Protein AF-A0A4S8F9D2-F1 (afdb_monomer)

Organism: NCBI:txid1330072

pLDDT: mean 78.8, std 10.69, range [55.09, 97.5]

Nearest PDB structures (foldseek):
  4c2i-assembly1_B  TM=3.656E-01  e=9.689E+00  dengue virus type 1

Secondary structure (DSSP, 8-state):
-HHHHHHHHHHHHHHHHHHHHHHHHHHTTPPPTT-GGGSSSS-HHHHHHHHHHHHSPPPP-SSSHHHHHHHHGGGGGTT-HHHHHHHHHHHHTTTEEEEEE-TTSSEEEEEP----PPP----

Structure (mmCIF, N/CA/C/O backbone):
data_AF-A0A4S8F9D2-F1
#
_entry.id   AF-A0A4S8F9D2-F1
#
loop_
_atom_site.group_PDB
_atom_site.id
_atom_site.type_symbol
_atom_site.label_atom_id
_atom_site.label_alt_id
_atom_site.label_comp_id
_atom_site.label_asym_id
_atom_site.label_entity_id
_atom_site.label_seq_id
_atom_site.pdbx_PDB_ins_code
_atom_site.Cartn_x
_atom_site.Cartn_y
_atom_site.Cartn_z
_atom_site.occupancy
_atom_site.B_iso_or_equiv
_atom_site.auth_seq_id
_atom_site.auth_comp_id
_atom_site.auth_asym_id
_atom_site.auth_atom_id
_atom_site.pdbx_PDB_model_num
ATOM 1 N N . MET A 1 1 ? 41.805 -28.967 -58.585 1.00 55.09 1 MET A N 1
ATOM 2 C CA . MET A 1 1 ? 40.451 -28.369 -58.724 1.00 55.09 1 MET A CA 1
ATOM 3 C C . MET A 1 1 ? 39.518 -28.672 -57.544 1.00 55.09 1 MET A C 1
ATOM 5 O O . MET A 1 1 ? 38.655 -27.849 -57.280 1.00 55.09 1 MET A O 1
ATOM 9 N N . GLN A 1 2 ? 39.690 -29.770 -56.791 1.00 59.56 2 GLN A N 1
ATOM 10 C CA . GLN A 1 2 ? 38.810 -30.119 -55.656 1.00 59.56 2 GLN A CA 1
ATOM 11 C C . GLN A 1 2 ? 38.944 -29.180 -54.438 1.00 59.56 2 GLN A C 1
ATOM 13 O O . GLN A 1 2 ? 37.934 -28.775 -53.873 1.00 59.56 2 GLN A O 1
ATOM 18 N N . SER A 1 3 ? 40.156 -28.735 -54.080 1.00 58.78 3 SER A N 1
ATOM 19 C CA . SER A 1 3 ? 40.371 -27.897 -52.884 1.00 58.78 3 SER A CA 1
ATOM 20 C C . SER A 1 3 ? 39.683 -26.527 -52.952 1.00 58.78 3 SER A C 1
ATOM 22 O O . SER A 1 3 ? 39.141 -26.066 -51.956 1.00 58.78 3 SER A O 1
ATOM 24 N N . ILE A 1 4 ? 39.624 -25.901 -54.133 1.00 63.25 4 ILE A N 1
ATOM 25 C CA . ILE A 1 4 ? 38.970 -24.592 -54.331 1.00 63.25 4 ILE A CA 1
ATOM 26 C C . ILE A 1 4 ? 37.455 -24.707 -54.102 1.00 63.25 4 ILE A C 1
ATOM 28 O O . ILE A 1 4 ? 36.846 -23.819 -53.510 1.00 63.25 4 ILE A O 1
ATOM 32 N N . SER A 1 5 ? 36.854 -25.834 -54.496 1.00 66.06 5 SER A N 1
ATOM 33 C CA . SER A 1 5 ? 35.422 -26.075 -54.316 1.00 66.06 5 SER A CA 1
ATOM 34 C C . SER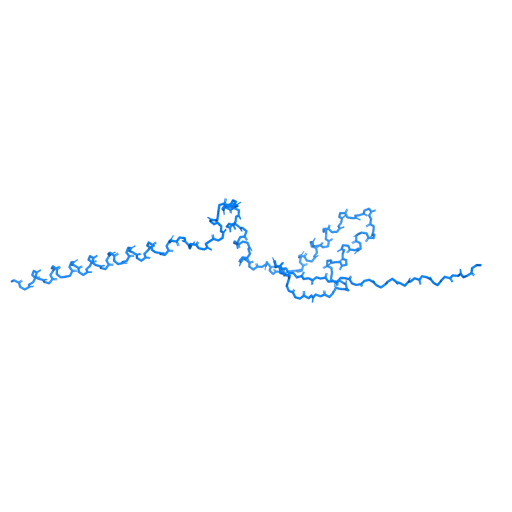 A 1 5 ? 35.023 -26.151 -52.840 1.00 66.06 5 SER A C 1
ATOM 36 O O . SER A 1 5 ? 33.943 -25.682 -52.498 1.00 66.06 5 SER A O 1
ATOM 38 N N . HIS A 1 6 ? 35.887 -26.696 -51.972 1.00 67.69 6 HIS A N 1
ATOM 39 C CA . HIS A 1 6 ? 35.639 -26.798 -50.528 1.00 67.69 6 HIS A CA 1
ATOM 40 C C . HIS A 1 6 ? 35.765 -25.453 -49.802 1.00 67.69 6 HIS A C 1
ATOM 42 O O . HIS A 1 6 ? 34.980 -25.168 -48.899 1.00 67.69 6 HIS A O 1
ATOM 48 N N . TYR A 1 7 ? 36.699 -24.593 -50.223 1.00 71.56 7 TYR A N 1
ATOM 49 C CA . TYR A 1 7 ? 36.808 -23.235 -49.679 1.00 71.56 7 TYR A CA 1
ATOM 50 C C . TYR A 1 7 ? 35.577 -22.385 -50.012 1.00 71.56 7 TYR A C 1
ATOM 52 O O . TYR A 1 7 ? 35.070 -21.661 -49.156 1.00 71.56 7 TYR A O 1
ATOM 60 N N . VAL A 1 8 ? 35.048 -22.513 -51.232 1.00 74.56 8 VAL A N 1
ATOM 61 C CA . VAL A 1 8 ? 33.858 -21.766 -51.667 1.00 74.56 8 VAL A CA 1
ATOM 62 C C . VAL A 1 8 ? 32.587 -22.245 -50.951 1.00 74.56 8 VAL A C 1
ATOM 64 O O . VAL A 1 8 ? 31.743 -21.420 -50.595 1.00 74.56 8 VAL A O 1
ATOM 67 N N . THR A 1 9 ? 32.431 -23.548 -50.687 1.00 73.19 9 THR A N 1
ATOM 68 C CA . THR A 1 9 ? 31.286 -24.059 -49.907 1.00 73.19 9 THR A CA 1
ATOM 69 C C . THR A 1 9 ? 31.365 -23.687 -48.430 1.00 73.19 9 THR A C 1
ATOM 71 O O . THR A 1 9 ? 30.351 -23.260 -47.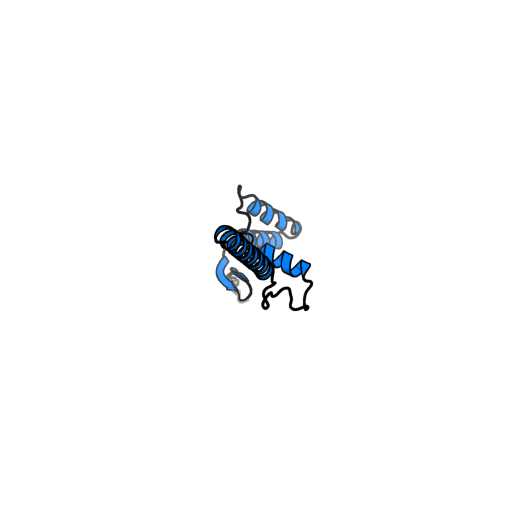880 1.00 73.19 9 THR A O 1
ATOM 74 N N . MET A 1 10 ? 32.544 -23.759 -47.807 1.00 75.00 10 MET A N 1
ATOM 75 C CA . MET A 1 10 ? 32.751 -23.317 -46.419 1.00 75.00 10 MET A CA 1
ATOM 76 C C . MET A 1 10 ? 32.435 -21.823 -46.249 1.00 75.00 10 MET A C 1
ATOM 78 O O . MET A 1 10 ? 31.713 -21.441 -45.329 1.00 75.00 10 MET A O 1
ATOM 82 N N . ALA A 1 11 ? 32.886 -20.979 -47.184 1.00 75.75 11 ALA A N 1
ATOM 83 C CA . ALA A 1 11 ? 32.603 -19.543 -47.161 1.00 75.75 11 ALA A CA 1
ATOM 84 C C . ALA A 1 11 ? 31.099 -19.229 -47.293 1.00 75.75 11 ALA A C 1
ATOM 86 O O . ALA A 1 11 ? 30.583 -18.356 -46.595 1.00 75.75 11 ALA A O 1
ATOM 87 N N . ARG A 1 12 ? 30.364 -19.968 -48.139 1.00 78.25 12 ARG A N 1
ATOM 88 C CA . ARG A 1 12 ? 28.901 -19.821 -48.278 1.00 78.25 12 ARG A CA 1
ATOM 89 C C . ARG A 1 12 ? 28.144 -20.251 -47.022 1.00 78.25 12 ARG A C 1
ATOM 91 O O . ARG A 1 12 ? 27.203 -19.568 -46.628 1.00 78.25 12 ARG A O 1
ATOM 98 N N . GLN A 1 13 ? 28.546 -21.355 -46.396 1.00 79.25 13 GLN A N 1
ATOM 99 C CA . GLN A 1 13 ? 27.919 -21.839 -45.162 1.00 79.25 13 GLN A CA 1
ATOM 100 C C . GLN A 1 13 ? 28.147 -20.869 -43.995 1.00 79.25 13 GLN A C 1
ATOM 102 O O . GLN A 1 13 ? 27.207 -20.571 -43.261 1.00 79.25 13 GLN A O 1
ATOM 107 N N . ALA A 1 14 ? 29.352 -20.301 -43.880 1.00 78.62 14 ALA A N 1
ATOM 108 C CA . ALA A 1 14 ? 29.649 -19.272 -42.886 1.00 78.62 14 ALA A CA 1
ATOM 109 C C . ALA A 1 14 ? 28.815 -17.994 -43.101 1.00 78.62 14 ALA A C 1
ATOM 111 O O . ALA A 1 14 ? 28.264 -17.447 -42.145 1.00 78.62 14 ALA A O 1
ATOM 112 N N . ALA A 1 15 ? 28.656 -17.547 -44.352 1.00 77.69 15 ALA A N 1
ATOM 113 C CA . ALA A 1 15 ? 27.834 -16.380 -44.677 1.00 77.69 15 ALA A CA 1
ATOM 114 C C . ALA A 1 15 ? 26.343 -16.591 -44.343 1.00 77.69 15 ALA A C 1
ATOM 116 O O . ALA A 1 15 ? 25.701 -15.700 -43.789 1.00 77.69 15 ALA A O 1
ATOM 117 N N . LEU A 1 16 ? 25.799 -17.781 -44.628 1.00 79.19 16 LEU A N 1
ATOM 118 C CA . LEU A 1 16 ? 24.417 -18.143 -44.289 1.00 79.19 16 LEU A CA 1
ATOM 119 C C . LEU A 1 16 ? 24.181 -18.187 -42.771 1.00 79.19 16 LEU A C 1
ATOM 121 O O . LEU A 1 16 ? 23.156 -17.697 -42.298 1.00 79.19 16 LEU A O 1
ATOM 125 N N . ALA A 1 17 ? 25.136 -18.720 -42.005 1.00 78.62 17 ALA A N 1
ATOM 126 C CA . ALA A 1 17 ? 25.044 -18.766 -40.546 1.00 78.62 17 ALA A CA 1
ATOM 127 C C . ALA A 1 17 ? 25.048 -17.359 -39.918 1.00 78.62 17 ALA A C 1
ATOM 129 O O . ALA A 1 17 ? 24.249 -17.079 -39.024 1.00 78.62 17 ALA A O 1
ATOM 130 N N . LEU A 1 18 ? 25.890 -16.452 -40.427 1.00 76.44 18 LEU A N 1
ATOM 131 C CA . LEU A 1 18 ? 25.945 -15.059 -39.970 1.00 76.44 18 LEU A CA 1
ATOM 132 C C . LEU A 1 18 ? 24.649 -14.291 -40.273 1.00 76.44 18 LEU A C 1
ATOM 134 O O . LEU A 1 18 ? 24.153 -13.563 -39.414 1.00 76.44 18 LEU A O 1
ATOM 138 N N . LEU A 1 19 ? 24.065 -14.488 -41.458 1.00 75.19 19 LEU A N 1
ATOM 139 C CA . LEU A 1 19 ? 22.777 -13.887 -41.821 1.00 75.19 19 LEU A CA 1
ATOM 140 C C . LEU A 1 19 ? 21.646 -14.387 -40.910 1.00 75.19 19 LEU A C 1
ATOM 142 O O . LEU A 1 19 ? 20.880 -13.579 -40.389 1.00 75.19 19 LEU A O 1
ATOM 146 N N . SER A 1 20 ? 21.574 -15.697 -40.653 1.00 77.94 20 SER A N 1
ATOM 147 C CA . SER A 1 20 ? 20.549 -16.277 -39.776 1.00 77.94 20 SER A CA 1
ATOM 148 C C . SER A 1 20 ? 20.646 -15.768 -38.335 1.00 77.94 20 SER A C 1
ATOM 150 O O . SER A 1 20 ? 19.619 -15.492 -37.719 1.00 77.94 20 SER A O 1
ATOM 152 N N . ALA A 1 21 ? 21.857 -15.617 -37.791 1.00 73.88 21 ALA A N 1
ATOM 153 C CA . ALA A 1 21 ? 22.051 -15.084 -36.443 1.00 73.88 21 ALA A CA 1
ATOM 154 C C . ALA A 1 21 ? 21.601 -13.615 -36.332 1.00 73.88 21 ALA A C 1
ATOM 156 O O . ALA A 1 21 ? 21.026 -13.213 -35.319 1.00 73.88 21 ALA A O 1
ATOM 157 N N . CYS A 1 22 ? 21.803 -12.829 -37.394 1.00 72.06 22 CYS A N 1
ATOM 158 C CA . CYS A 1 22 ? 21.416 -11.422 -37.443 1.00 72.06 22 CYS A CA 1
ATOM 159 C C . CYS A 1 22 ? 19.885 -11.236 -37.472 1.00 72.06 22 CYS A C 1
ATOM 161 O O . CYS A 1 22 ? 19.352 -10.407 -36.733 1.00 72.06 22 CYS A O 1
ATOM 163 N N . LEU A 1 23 ? 19.156 -12.057 -38.244 1.00 74.75 23 LEU A N 1
ATOM 164 C CA . LEU A 1 23 ? 17.685 -12.040 -38.227 1.00 74.75 23 LEU A CA 1
ATOM 165 C C . LEU A 1 23 ? 17.115 -12.455 -36.862 1.00 74.75 23 LEU A C 1
ATOM 167 O O . LEU A 1 23 ? 16.086 -11.919 -36.446 1.00 74.75 23 LEU A O 1
ATOM 171 N N . CYS A 1 24 ? 17.788 -13.363 -36.145 1.00 67.12 24 CYS A N 1
ATOM 172 C CA . CYS A 1 24 ? 17.334 -13.789 -34.826 1.00 67.12 24 CYS A CA 1
ATOM 173 C C . CYS A 1 24 ? 17.396 -12.675 -33.769 1.00 67.12 24 CYS A C 1
ATOM 175 O O . CYS A 1 24 ? 16.473 -12.498 -32.976 1.00 67.12 24 CYS A O 1
ATOM 177 N N . ALA A 1 25 ? 18.469 -11.885 -33.781 1.00 66.12 25 ALA A N 1
ATOM 178 C CA . ALA A 1 25 ? 18.610 -10.761 -32.861 1.00 66.12 25 ALA A CA 1
ATOM 179 C C . ALA A 1 25 ? 17.564 -9.659 -33.119 1.00 66.12 25 ALA A C 1
ATOM 181 O O . ALA A 1 25 ? 17.079 -9.041 -32.173 1.00 66.12 25 ALA A O 1
ATOM 182 N N . ALA A 1 26 ? 17.177 -9.451 -34.383 1.00 61.84 26 ALA A N 1
ATOM 183 C CA . ALA A 1 26 ? 16.206 -8.430 -34.765 1.00 61.84 26 ALA A CA 1
ATOM 184 C C . ALA A 1 26 ? 14.763 -8.766 -34.336 1.00 61.84 26 ALA A C 1
ATOM 186 O O . ALA A 1 26 ? 14.043 -7.879 -33.872 1.00 61.84 26 ALA A O 1
ATOM 187 N N . TYR A 1 27 ? 14.324 -10.031 -34.436 1.00 64.50 27 TYR A N 1
ATOM 188 C CA . TYR A 1 27 ? 12.956 -10.388 -34.019 1.00 64.50 27 TYR A CA 1
ATOM 189 C C . TYR A 1 27 ? 12.777 -10.309 -32.498 1.00 64.50 27 TYR A C 1
ATOM 191 O O . TYR A 1 27 ? 11.699 -9.956 -32.027 1.00 64.50 27 TYR A O 1
ATOM 199 N N . ALA A 1 28 ? 13.825 -10.608 -31.722 1.00 61.91 28 ALA A N 1
ATOM 200 C CA . ALA A 1 28 ? 13.765 -10.604 -30.260 1.00 61.91 28 ALA A CA 1
ATOM 201 C C . ALA A 1 28 ? 13.550 -9.198 -29.669 1.00 61.91 28 ALA A C 1
ATOM 203 O O . ALA A 1 28 ? 13.141 -9.066 -28.519 1.00 61.91 28 ALA A O 1
ATOM 204 N N . GLN A 1 29 ? 13.818 -8.152 -30.454 1.00 61.59 29 GLN A N 1
ATOM 205 C CA . GLN A 1 29 ? 13.704 -6.748 -30.054 1.00 61.59 29 GLN A CA 1
ATOM 206 C C . GLN A 1 29 ? 12.399 -6.092 -30.530 1.00 61.59 29 GLN A C 1
ATOM 208 O O . GLN A 1 29 ? 12.190 -4.904 -30.290 1.00 61.59 29 GLN A O 1
ATOM 213 N N . SER A 1 30 ? 11.524 -6.831 -31.221 1.00 58.84 30 SER A N 1
ATOM 214 C CA . SER A 1 30 ? 10.284 -6.266 -31.755 1.00 58.84 30 SER A CA 1
ATOM 215 C C . SER A 1 30 ? 9.258 -6.064 -30.631 1.00 58.84 30 SER A C 1
ATOM 217 O O . SER A 1 30 ? 8.899 -7.041 -29.967 1.00 58.84 30 SER A O 1
ATOM 219 N N . PRO A 1 31 ? 8.764 -4.831 -30.397 1.00 61.50 31 PRO A N 1
ATOM 220 C CA . PRO A 1 31 ? 7.706 -4.601 -29.423 1.00 61.50 31 PRO A CA 1
ATOM 221 C C . PRO A 1 31 ? 6.450 -5.380 -29.832 1.00 61.50 31 PRO A C 1
ATOM 223 O O . PRO A 1 31 ? 6.061 -5.394 -31.001 1.00 61.50 31 PRO A O 1
ATOM 226 N N . SER A 1 32 ? 5.831 -6.060 -28.866 1.00 65.94 32 SER A N 1
ATOM 227 C CA . SER A 1 32 ? 4.580 -6.788 -29.081 1.00 65.94 32 SER A CA 1
ATOM 228 C C . SER A 1 32 ? 3.500 -5.827 -29.579 1.00 65.94 32 SER A C 1
ATOM 230 O O . SER A 1 32 ? 3.285 -4.777 -28.977 1.00 65.94 32 SER A O 1
ATOM 232 N N . ALA A 1 33 ? 2.769 -6.206 -30.632 1.00 65.81 33 ALA A N 1
ATOM 233 C CA . ALA A 1 33 ? 1.635 -5.428 -31.143 1.00 65.81 33 ALA A CA 1
ATOM 234 C C . ALA A 1 33 ? 0.504 -5.237 -30.108 1.00 65.81 33 ALA A C 1
ATOM 236 O O . ALA A 1 33 ? -0.377 -4.412 -30.316 1.00 65.81 33 ALA A O 1
ATOM 237 N N . ASN A 1 34 ? 0.543 -5.979 -28.995 1.00 73.25 34 ASN A N 1
ATOM 238 C CA . ASN A 1 34 ? -0.415 -5.901 -27.893 1.00 73.25 34 ASN A CA 1
ATOM 239 C C . ASN A 1 34 ? 0.183 -5.267 -26.625 1.00 73.25 34 ASN A C 1
ATOM 241 O O . ASN A 1 34 ? -0.273 -5.578 -25.526 1.00 73.25 34 ASN A O 1
ATOM 245 N N . ASP A 1 35 ? 1.240 -4.456 -26.728 1.00 81.50 35 ASP A N 1
ATOM 246 C CA . ASP A 1 35 ? 1.743 -3.739 -25.555 1.00 81.50 35 ASP A CA 1
ATOM 247 C C . ASP A 1 35 ? 0.720 -2.661 -25.122 1.00 81.50 35 ASP A C 1
ATOM 249 O O . ASP A 1 35 ? 0.508 -1.700 -25.868 1.00 81.50 35 ASP A O 1
ATOM 253 N N . PRO A 1 36 ? 0.102 -2.774 -23.927 1.00 81.75 36 PRO A N 1
ATOM 254 C CA . PRO A 1 36 ? -0.873 -1.796 -23.442 1.00 81.75 36 PRO A CA 1
ATOM 255 C C . PRO A 1 36 ? -0.278 -0.395 -23.239 1.00 81.75 36 PRO A C 1
ATOM 257 O O . PRO A 1 36 ? -1.020 0.574 -23.181 1.00 81.75 36 PRO A O 1
ATOM 260 N N . CYS A 1 37 ? 1.049 -0.261 -23.161 1.00 88.25 37 CYS A N 1
ATOM 261 C CA . CYS A 1 37 ? 1.731 1.024 -23.032 1.00 88.25 37 CYS A CA 1
ATOM 262 C C . CYS A 1 37 ? 1.976 1.739 -24.371 1.00 88.25 37 CYS A C 1
ATOM 264 O O . CYS A 1 37 ? 2.499 2.854 -24.374 1.00 88.25 37 CYS A O 1
ATOM 266 N N . LEU A 1 38 ? 1.635 1.114 -25.506 1.00 87.06 38 LEU A N 1
ATOM 267 C CA . LEU A 1 38 ? 1.829 1.669 -26.852 1.00 87.06 38 LEU A CA 1
ATOM 268 C C . LEU A 1 38 ? 0.529 2.177 -27.501 1.00 87.06 38 LEU A C 1
ATOM 270 O O . LEU A 1 38 ? 0.538 2.515 -28.683 1.00 87.06 38 LEU A O 1
ATOM 274 N N . ASP A 1 39 ? -0.574 2.265 -26.753 1.00 83.69 39 ASP A N 1
ATOM 275 C CA . ASP A 1 39 ? -1.881 2.713 -27.262 1.00 83.69 39 ASP A CA 1
ATOM 276 C C . ASP A 1 39 ? -1.972 4.231 -27.534 1.00 83.69 39 ASP A C 1
ATOM 278 O O . ASP A 1 39 ? -2.892 4.695 -28.207 1.00 83.69 39 ASP A O 1
ATOM 282 N N . GLY A 1 40 ? -1.003 5.006 -27.033 1.00 81.88 40 GLY A N 1
ATOM 283 C CA . GLY A 1 40 ? -0.928 6.459 -27.182 1.00 81.88 40 GLY A CA 1
ATOM 284 C C . GLY A 1 40 ? -1.931 7.246 -26.332 1.00 81.88 40 GLY A C 1
ATOM 285 O O . GLY A 1 40 ? -1.974 8.471 -26.442 1.00 81.88 40 GLY A O 1
ATOM 286 N N . LEU A 1 41 ? -2.724 6.581 -25.487 1.00 87.06 41 LEU A N 1
ATOM 287 C CA . LEU A 1 41 ? -3.705 7.221 -24.603 1.00 87.06 41 LEU A CA 1
ATOM 288 C C . LEU A 1 41 ? -3.075 7.696 -23.289 1.00 87.06 41 LEU A C 1
ATOM 290 O O . LEU A 1 41 ? -3.591 8.611 -22.646 1.00 87.06 41 LEU A O 1
ATOM 294 N N . GLN A 1 42 ? -1.956 7.088 -22.901 1.00 87.44 42 GLN A N 1
ATOM 295 C CA . GLN A 1 42 ? -1.219 7.382 -21.679 1.00 87.44 42 GLN A CA 1
ATOM 296 C C . GLN A 1 42 ? 0.258 7.677 -21.954 1.00 87.44 42 GLN A C 1
ATOM 298 O O . GLN A 1 42 ? 0.809 7.316 -22.994 1.00 87.44 42 GLN A O 1
ATOM 303 N N . ASP A 1 43 ? 0.918 8.337 -21.001 1.00 92.50 43 ASP A N 1
ATOM 304 C CA . ASP A 1 43 ? 2.364 8.531 -21.062 1.00 92.50 43 ASP A CA 1
ATOM 305 C C . ASP A 1 43 ? 3.068 7.167 -21.017 1.00 92.50 43 ASP A C 1
ATOM 307 O O . ASP A 1 43 ? 2.893 6.387 -20.074 1.00 92.50 43 ASP A O 1
ATOM 311 N N . ARG A 1 44 ? 3.852 6.866 -22.058 1.00 90.31 44 ARG A N 1
ATOM 312 C CA . ARG A 1 44 ? 4.504 5.560 -22.213 1.00 90.31 44 ARG A CA 1
ATOM 313 C C . ARG A 1 44 ? 5.457 5.262 -21.058 1.00 90.31 44 ARG A C 1
ATOM 315 O O . ARG A 1 44 ? 5.453 4.150 -20.539 1.00 90.31 44 ARG A O 1
ATOM 322 N N . VAL A 1 45 ? 6.246 6.253 -20.641 1.00 91.62 45 VAL A N 1
ATOM 323 C CA . VAL A 1 45 ? 7.252 6.086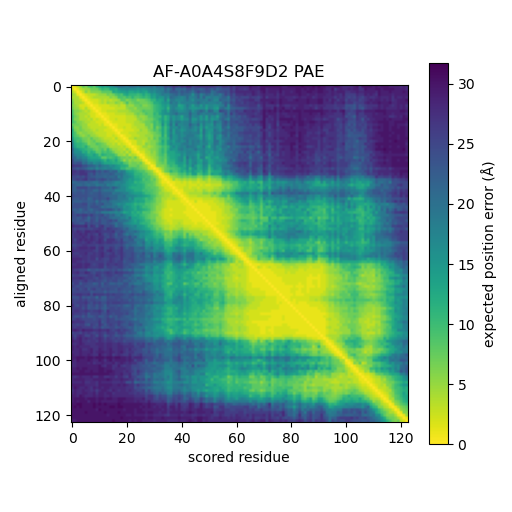 -19.582 1.00 91.62 45 VAL A CA 1
ATOM 324 C C . VAL A 1 45 ? 6.569 5.820 -18.240 1.00 91.62 45 VAL A C 1
ATOM 326 O O . VAL A 1 45 ? 7.003 4.954 -17.482 1.00 91.62 45 VAL A O 1
ATOM 329 N N . ALA A 1 46 ? 5.472 6.520 -17.957 1.00 90.38 46 ALA A N 1
ATOM 330 C CA . ALA A 1 46 ? 4.642 6.265 -16.791 1.00 90.38 46 ALA A CA 1
ATOM 331 C C . ALA A 1 46 ? 4.020 4.862 -16.844 1.00 90.38 46 ALA A C 1
ATOM 333 O O . ALA A 1 46 ? 4.135 4.119 -15.875 1.00 90.38 46 ALA A O 1
ATOM 334 N N . CYS A 1 47 ? 3.433 4.462 -17.976 1.00 91.06 47 CYS A N 1
ATOM 335 C CA . CYS A 1 47 ? 2.848 3.128 -18.136 1.00 91.06 47 CYS A CA 1
ATOM 336 C C . CYS A 1 47 ? 3.853 2.006 -17.859 1.00 91.06 47 CYS A C 1
ATOM 338 O O . CYS A 1 47 ? 3.572 1.086 -17.090 1.00 91.06 47 CYS A O 1
ATOM 340 N N . GLU A 1 48 ? 5.035 2.094 -18.471 1.00 89.88 48 GLU A N 1
ATOM 341 C CA . GLU A 1 48 ? 6.101 1.110 -18.299 1.00 89.88 48 GLU A CA 1
ATOM 342 C C . GLU A 1 48 ? 6.536 1.034 -16.831 1.00 89.88 48 GLU A C 1
ATOM 344 O O . GLU A 1 48 ? 6.635 -0.061 -16.276 1.00 89.88 48 GLU A O 1
ATOM 349 N N . ARG A 1 49 ? 6.682 2.185 -16.161 1.00 88.12 49 ARG A N 1
ATOM 350 C CA . ARG A 1 49 ? 7.044 2.261 -14.741 1.00 88.12 49 ARG A CA 1
ATOM 351 C C . ARG A 1 49 ? 6.003 1.617 -13.823 1.00 88.12 49 ARG A C 1
ATOM 353 O O . ARG A 1 49 ? 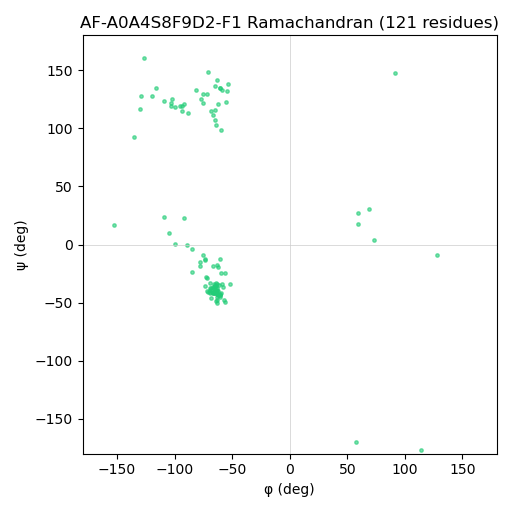6.379 0.890 -12.903 1.00 88.12 49 ARG A O 1
ATOM 360 N N . GLU A 1 50 ? 4.716 1.857 -14.067 1.00 86.12 50 GLU A N 1
ATOM 361 C CA . GLU A 1 50 ? 3.629 1.267 -13.274 1.00 86.12 50 GLU A CA 1
ATOM 362 C C . GLU A 1 50 ? 3.518 -0.245 -13.509 1.00 86.12 50 GLU A C 1
ATOM 364 O O . GLU A 1 50 ? 3.374 -1.021 -12.559 1.00 86.12 50 GLU A O 1
ATOM 369 N N . ARG A 1 51 ? 3.669 -0.688 -14.763 1.00 83.62 51 ARG A N 1
ATOM 370 C CA . ARG A 1 51 ? 3.674 -2.110 -15.131 1.00 83.62 51 ARG A CA 1
ATOM 371 C C . ARG A 1 51 ? 4.83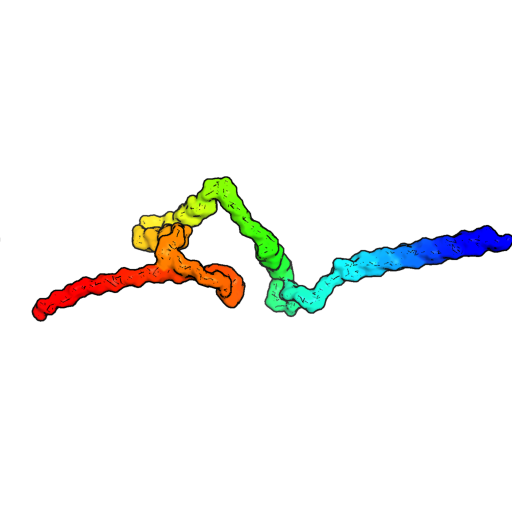0 -2.860 -14.476 1.00 83.62 51 ARG A C 1
ATOM 373 O O . ARG A 1 51 ? 4.649 -3.958 -13.951 1.00 83.62 5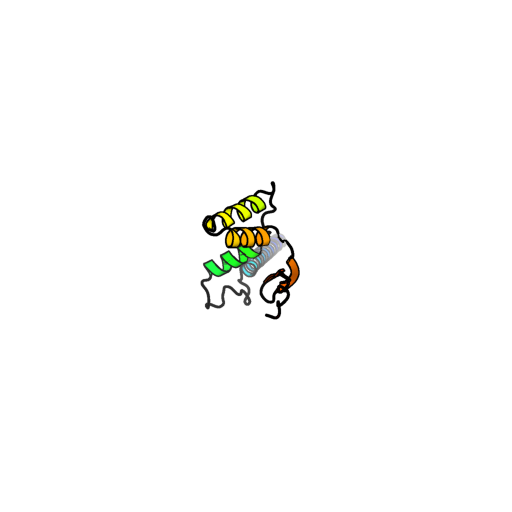1 ARG A O 1
ATOM 380 N N . GLU A 1 52 ? 6.019 -2.269 -14.474 1.00 82.56 52 GLU A N 1
ATOM 381 C CA . GLU A 1 52 ? 7.170 -2.823 -13.765 1.00 82.56 52 GLU A CA 1
ATOM 382 C C . GLU A 1 52 ? 6.958 -2.849 -12.251 1.00 82.56 52 GLU A C 1
ATOM 384 O O . GLU A 1 52 ? 7.393 -3.791 -11.590 1.00 82.56 52 GLU A O 1
ATOM 389 N N . ALA A 1 53 ? 6.293 -1.841 -11.680 1.00 79.62 53 ALA A N 1
ATOM 390 C CA . ALA A 1 53 ? 5.969 -1.827 -10.258 1.00 79.62 53 ALA A CA 1
ATOM 391 C C . ALA A 1 53 ? 5.020 -2.974 -9.878 1.00 79.62 53 ALA A C 1
ATOM 393 O O . ALA A 1 53 ? 5.180 -3.555 -8.807 1.00 79.62 53 ALA A O 1
ATOM 394 N N . THR A 1 54 ? 4.096 -3.359 -10.766 1.00 70.44 54 THR A N 1
ATOM 395 C CA . THR A 1 54 ? 3.168 -4.478 -10.524 1.00 70.44 54 THR A CA 1
ATOM 396 C C . THR A 1 54 ? 3.840 -5.850 -10.601 1.00 70.44 54 THR A C 1
ATOM 398 O O . THR A 1 54 ? 3.387 -6.791 -9.954 1.00 70.44 54 THR A O 1
ATOM 401 N N . GLN A 1 55 ? 4.916 -5.986 -11.382 1.00 71.25 55 GLN A N 1
ATOM 402 C CA . GLN A 1 55 ? 5.682 -7.236 -11.495 1.00 71.25 55 GLN A CA 1
ATOM 403 C C . GLN A 1 55 ? 6.621 -7.471 -10.308 1.00 71.25 55 GLN A C 1
ATOM 405 O O . GLN A 1 55 ? 7.071 -8.596 -10.080 1.00 71.25 55 GLN A O 1
ATOM 410 N N . ARG A 1 56 ? 6.937 -6.423 -9.541 1.00 72.06 56 ARG A N 1
ATOM 411 C CA . ARG A 1 56 ? 7.752 -6.554 -8.335 1.00 72.06 56 ARG A CA 1
ATOM 412 C C . ARG A 1 56 ? 6.894 -7.119 -7.214 1.00 72.06 56 ARG A C 1
ATOM 414 O O . ARG A 1 56 ? 5.856 -6.565 -6.861 1.00 72.06 56 ARG A O 1
ATOM 421 N N . GLN A 1 57 ? 7.357 -8.212 -6.619 1.00 69.81 57 GLN A N 1
ATOM 422 C CA . GLN A 1 57 ? 6.748 -8.734 -5.406 1.00 69.81 57 GLN A CA 1
ATOM 423 C C . GLN A 1 57 ? 6.845 -7.670 -4.309 1.00 69.81 57 GLN A C 1
ATOM 425 O O . GLN A 1 57 ? 7.893 -7.037 -4.144 1.00 69.81 57 GLN A O 1
ATOM 430 N N . ALA A 1 58 ? 5.746 -7.456 -3.579 1.00 71.31 58 ALA A N 1
ATOM 431 C CA . ALA A 1 58 ? 5.753 -6.527 -2.459 1.00 71.31 58 ALA A CA 1
ATOM 432 C C . ALA A 1 58 ? 6.896 -6.906 -1.498 1.00 71.31 58 ALA A C 1
ATOM 434 O O . ALA A 1 58 ? 7.107 -8.103 -1.258 1.00 71.31 58 ALA A O 1
ATOM 435 N N . PRO A 1 59 ? 7.645 -5.927 -0.956 1.00 74.50 59 PRO A N 1
ATOM 436 C CA . PRO A 1 59 ? 8.687 -6.228 0.008 1.00 74.50 59 PRO A CA 1
ATOM 437 C C . PRO A 1 59 ? 8.077 -7.038 1.153 1.00 74.50 59 PRO A C 1
ATOM 439 O O . PRO A 1 59 ? 7.017 -6.689 1.674 1.00 74.50 59 PRO A O 1
ATOM 442 N N . THR A 1 60 ? 8.725 -8.134 1.535 1.00 78.00 60 THR A N 1
ATOM 443 C CA . THR A 1 60 ? 8.344 -8.846 2.757 1.00 78.00 60 THR A CA 1
ATOM 444 C C . THR A 1 60 ? 8.860 -8.030 3.928 1.00 78.00 60 THR A C 1
ATOM 446 O O . THR A 1 60 ? 10.029 -7.658 3.917 1.00 78.00 60 THR A O 1
ATOM 449 N N . ASP A 1 61 ? 8.006 -7.732 4.907 1.00 76.75 61 ASP A N 1
ATOM 450 C CA . ASP A 1 61 ? 8.410 -7.004 6.109 1.00 76.75 61 ASP A CA 1
ATOM 451 C C . ASP A 1 61 ? 9.418 -7.843 6.910 1.00 76.75 61 ASP A C 1
ATOM 453 O O . ASP A 1 61 ? 9.022 -8.829 7.537 1.00 76.75 61 ASP A O 1
ATOM 457 N N . PRO A 1 62 ? 10.716 -7.492 6.921 1.00 71.94 62 PRO A N 1
ATOM 458 C CA . PRO A 1 62 ? 11.723 -8.339 7.545 1.00 71.94 62 PRO A CA 1
ATOM 459 C C . PRO A 1 62 ? 11.687 -8.262 9.080 1.00 71.94 62 PRO A C 1
ATOM 461 O O . PRO A 1 62 ? 12.401 -9.012 9.740 1.00 71.94 62 PRO A O 1
ATOM 464 N N . SER A 1 63 ? 10.914 -7.337 9.669 1.00 75.81 63 SER A N 1
ATOM 465 C CA . SER A 1 63 ? 11.027 -6.995 11.097 1.00 75.81 63 SER A CA 1
ATOM 466 C C . SER A 1 63 ? 9.740 -6.472 11.752 1.00 75.81 63 SER A C 1
ATOM 468 O O . SER A 1 63 ? 9.802 -5.875 12.824 1.00 75.81 63 SER A O 1
ATOM 470 N N . GLN A 1 64 ? 8.574 -6.680 11.132 1.00 72.69 64 GLN A N 1
ATOM 471 C CA . GLN A 1 64 ? 7.293 -6.068 11.537 1.00 72.69 64 GLN A CA 1
ATOM 472 C C . GLN A 1 64 ? 7.292 -4.519 11.521 1.00 72.69 64 GLN A C 1
ATOM 474 O O . GLN A 1 64 ? 6.435 -3.869 12.130 1.00 72.69 64 GLN A O 1
ATOM 479 N N . GLN A 1 65 ? 8.247 -3.898 10.823 1.00 79.62 65 GLN A N 1
ATOM 480 C CA . GLN A 1 65 ? 8.381 -2.443 10.734 1.00 79.62 65 GLN A CA 1
ATOM 481 C C . GLN A 1 65 ? 7.285 -1.800 9.883 1.00 79.62 65 GLN A C 1
ATOM 483 O O . GLN A 1 65 ? 6.914 -0.650 10.129 1.00 79.62 65 GLN A O 1
ATOM 488 N N . PHE A 1 66 ? 6.739 -2.511 8.899 1.00 85.50 66 PHE A N 1
ATOM 489 C CA . PHE A 1 66 ? 5.661 -1.998 8.059 1.00 85.50 66 PHE A CA 1
ATOM 490 C C . PHE A 1 66 ? 4.377 -1.842 8.862 1.00 85.50 66 PHE A C 1
ATOM 492 O O . PHE A 1 66 ? 3.699 -0.829 8.705 1.00 85.50 66 PHE A O 1
ATOM 499 N N . GLY A 1 67 ? 4.092 -2.767 9.784 1.00 84.88 67 GLY A N 1
ATOM 500 C CA . GLY A 1 67 ? 2.970 -2.636 10.718 1.00 84.88 67 GLY A CA 1
ATOM 501 C C . GLY A 1 67 ? 3.103 -1.397 11.608 1.00 84.88 67 GLY A C 1
ATOM 502 O O . GLY A 1 67 ? 2.167 -0.609 11.739 1.00 84.88 67 GLY A O 1
ATOM 503 N N . GLN A 1 68 ? 4.296 -1.159 12.157 1.00 89.38 68 GLN A N 1
ATOM 504 C CA . GLN A 1 68 ? 4.561 0.022 12.988 1.00 89.38 68 GLN A CA 1
ATOM 505 C C . GLN A 1 68 ? 4.479 1.329 12.191 1.00 89.38 68 GLN A C 1
ATOM 507 O O . GLN A 1 68 ? 3.907 2.309 12.662 1.00 89.38 68 GLN A O 1
ATOM 512 N N . ASN A 1 69 ? 5.016 1.350 10.969 1.00 90.88 69 ASN A N 1
ATOM 513 C CA . ASN A 1 69 ? 4.906 2.504 10.079 1.00 90.88 69 ASN A CA 1
ATOM 514 C C . ASN A 1 69 ? 3.439 2.771 9.699 1.00 90.88 69 ASN A C 1
ATOM 516 O O . ASN A 1 69 ? 2.984 3.913 9.719 1.00 90.88 69 ASN A O 1
ATOM 520 N N . ALA A 1 70 ? 2.668 1.717 9.425 1.00 91.50 70 ALA A N 1
ATOM 521 C CA . ALA A 1 70 ? 1.244 1.833 9.145 1.00 91.50 70 ALA A CA 1
ATOM 522 C C . ALA A 1 70 ? 0.474 2.452 10.322 1.00 91.50 70 ALA A C 1
ATOM 524 O O . ALA A 1 70 ? -0.349 3.333 10.093 1.00 91.50 70 ALA A O 1
ATOM 525 N N . LEU A 1 71 ? 0.788 2.069 11.564 1.00 93.88 71 LEU A N 1
ATOM 526 C CA . LEU A 1 71 ? 0.196 2.682 12.759 1.00 93.88 71 LEU A CA 1
ATOM 527 C C . LEU A 1 71 ? 0.632 4.139 12.948 1.00 93.88 71 LEU A C 1
ATOM 529 O O . LEU A 1 71 ? -0.202 4.982 13.264 1.00 93.88 71 LEU A O 1
ATOM 533 N N . ARG A 1 72 ? 1.902 4.469 12.682 1.00 95.62 72 ARG A N 1
ATOM 534 C CA . ARG A 1 72 ? 2.404 5.852 12.765 1.00 95.62 72 ARG A CA 1
ATOM 535 C C . ARG A 1 72 ? 1.640 6.800 11.839 1.00 95.62 72 ARG A C 1
ATOM 537 O O . ARG A 1 72 ? 1.383 7.943 12.192 1.00 95.62 72 ARG A O 1
ATOM 544 N N . ARG A 1 73 ? 1.197 6.324 10.671 1.00 95.44 73 ARG A N 1
ATOM 545 C CA . ARG A 1 73 ? 0.362 7.122 9.752 1.00 95.44 73 ARG A CA 1
ATOM 546 C C . ARG A 1 73 ? -0.963 7.572 10.382 1.00 95.44 73 ARG A C 1
ATOM 548 O O . ARG A 1 73 ? -1.501 8.590 9.955 1.00 95.44 73 ARG A O 1
ATOM 555 N N . CYS A 1 74 ? -1.474 6.869 11.395 1.00 97.00 74 CYS A N 1
ATOM 556 C CA . CYS A 1 74 ? -2.692 7.262 12.108 1.00 97.00 74 CYS A CA 1
ATOM 557 C C . CYS A 1 74 ? -2.492 8.465 13.05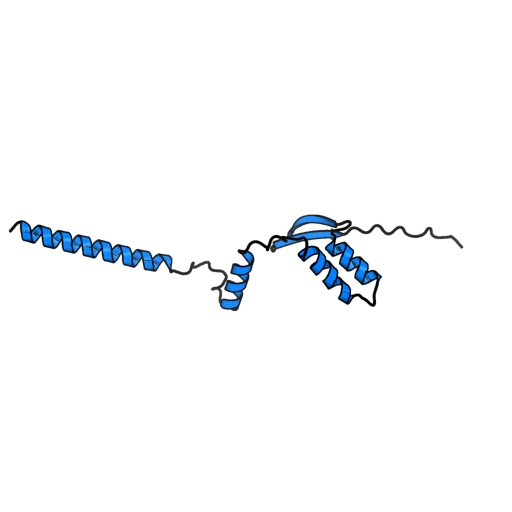0 1.00 97.00 74 CYS A C 1
ATOM 559 O O . CYS A 1 74 ? -3.478 9.071 13.472 1.00 97.00 74 CYS A O 1
ATOM 561 N N . GLU A 1 75 ? -1.250 8.872 13.341 1.00 96.50 75 GLU A N 1
ATOM 562 C CA . GLU A 1 75 ? -0.943 10.026 14.203 1.00 96.50 75 GLU A CA 1
ATOM 563 C C . GLU A 1 75 ? -1.471 11.357 13.646 1.00 96.50 75 GLU A C 1
ATOM 565 O O . GLU A 1 75 ? -1.693 12.294 14.410 1.00 96.50 75 GLU A O 1
ATOM 570 N N . VAL A 1 76 ? -1.780 11.437 12.344 1.00 97.50 76 VAL A N 1
ATOM 571 C CA . VAL A 1 76 ? -2.452 12.604 11.739 1.00 97.50 76 VAL A CA 1
ATOM 572 C C . VAL A 1 76 ? -3.788 12.938 12.423 1.00 97.50 76 VAL A C 1
ATOM 574 O O . VAL A 1 76 ? -4.228 14.086 12.413 1.00 97.50 76 VAL A O 1
ATOM 577 N N . HIS A 1 77 ? -4.420 11.956 13.073 1.00 96.94 77 HIS A N 1
ATOM 578 C CA . HIS A 1 77 ? -5.673 12.109 13.812 1.00 96.94 77 HIS A CA 1
ATOM 579 C C . HIS A 1 77 ? -5.470 12.437 15.302 1.00 96.94 77 HIS A C 1
ATOM 581 O O . HIS A 1 77 ? -6.365 12.194 16.105 1.00 96.94 77 HIS A O 1
ATOM 587 N N . ILE A 1 78 ? -4.324 13.001 15.702 1.00 94.50 78 ILE A N 1
ATOM 588 C CA . ILE A 1 78 ? -3.997 13.289 17.114 1.00 94.50 78 ILE A CA 1
ATOM 589 C C . ILE A 1 78 ? -5.079 14.088 17.862 1.00 94.50 78 ILE A C 1
ATOM 591 O O . ILE A 1 78 ? -5.323 13.837 19.039 1.00 94.50 78 ILE A O 1
ATOM 595 N N . ASN A 1 79 ? -5.778 14.991 17.169 1.00 97.31 79 ASN A N 1
ATOM 596 C CA . ASN A 1 79 ? -6.829 15.831 17.752 1.00 97.31 79 ASN A CA 1
ATOM 597 C C . ASN A 1 79 ? -8.233 15.196 17.706 1.00 97.31 79 ASN A C 1
ATOM 599 O O . ASN A 1 79 ? -9.196 15.815 18.149 1.00 97.31 79 ASN A O 1
ATOM 603 N N . ASN A 1 80 ? -8.374 13.986 17.155 1.00 97.00 80 ASN A N 1
ATOM 604 C CA . ASN A 1 80 ? -9.638 13.258 17.081 1.00 97.00 80 ASN A CA 1
ATOM 605 C C . ASN A 1 80 ? -9.418 11.785 17.483 1.00 97.00 80 ASN A C 1
ATOM 607 O O . ASN A 1 80 ? -9.094 10.950 16.632 1.00 97.00 80 ASN A O 1
ATOM 611 N N . PRO A 1 81 ? -9.597 11.455 18.777 1.00 94.88 81 PRO A N 1
ATOM 612 C CA . PRO A 1 81 ? -9.347 10.114 19.301 1.00 94.88 81 PRO A CA 1
ATOM 613 C C . PRO A 1 81 ? -10.160 9.013 18.613 1.00 94.88 81 PRO A C 1
ATOM 615 O O . PRO A 1 81 ? -9.632 7.927 18.388 1.00 94.88 81 PRO A O 1
ATOM 618 N N . GLU A 1 82 ? -11.410 9.294 18.241 1.00 93.50 82 GLU A N 1
ATOM 619 C CA . GLU A 1 82 ? -12.288 8.336 17.560 1.00 93.50 82 GLU A CA 1
ATOM 620 C C . GLU A 1 82 ? -11.788 8.043 16.139 1.00 93.50 82 GLU A C 1
ATOM 622 O O . GLU A 1 82 ? -11.642 6.884 15.749 1.00 93.50 82 GLU A O 1
ATOM 627 N N . ALA A 1 83 ? -11.426 9.085 15.383 1.00 94.38 83 ALA A N 1
ATOM 628 C CA . ALA A 1 83 ? -10.846 8.921 14.051 1.00 94.38 83 ALA A CA 1
ATOM 629 C C . ALA A 1 83 ? -9.496 8.190 14.095 1.00 94.38 83 ALA A C 1
ATOM 631 O O . ALA A 1 83 ? -9.209 7.367 13.219 1.00 94.38 83 ALA A O 1
ATOM 632 N N . ARG A 1 84 ? -8.681 8.455 15.126 1.00 96.00 84 ARG A N 1
ATOM 633 C CA . ARG A 1 84 ? -7.423 7.739 15.348 1.00 96.00 84 ARG A CA 1
ATOM 634 C C . ARG A 1 84 ? -7.678 6.259 15.610 1.00 96.00 84 ARG A C 1
ATOM 636 O O . ARG A 1 84 ? -7.098 5.431 14.914 1.00 96.00 84 ARG A O 1
ATOM 643 N N . GLN A 1 85 ? -8.582 5.935 16.534 1.00 92.75 85 GLN A N 1
ATOM 644 C CA . GLN A 1 85 ? -8.938 4.551 16.846 1.00 92.75 85 GLN A CA 1
ATOM 645 C C . GLN A 1 85 ? -9.430 3.809 15.596 1.00 92.75 85 GLN A C 1
ATOM 647 O O . GLN A 1 85 ? -8.906 2.751 15.263 1.00 92.75 85 GLN A O 1
ATOM 652 N N . ALA A 1 86 ? -10.343 4.413 14.831 1.00 90.00 86 ALA A N 1
ATOM 653 C CA . ALA A 1 86 ? -10.855 3.816 13.600 1.00 90.00 86 ALA A CA 1
ATOM 654 C C . ALA A 1 86 ? -9.758 3.580 12.542 1.00 90.00 86 ALA A C 1
ATOM 656 O O . ALA A 1 86 ? -9.815 2.605 11.792 1.00 90.00 86 ALA A O 1
ATOM 657 N N . CYS A 1 87 ? -8.757 4.465 12.449 1.00 93.44 87 CYS A N 1
ATOM 658 C CA . CYS A 1 87 ? -7.592 4.258 11.585 1.00 93.44 87 CYS A CA 1
ATOM 659 C C . CYS A 1 87 ? -6.776 3.043 12.023 1.00 93.44 87 CYS A C 1
ATOM 661 O O . CYS A 1 87 ? -6.457 2.184 11.200 1.00 93.44 87 CYS A O 1
ATOM 663 N N . GLU A 1 88 ? -6.464 2.955 13.311 1.00 93.62 88 GLU A N 1
ATOM 664 C CA . GLU A 1 88 ? -5.651 1.869 13.838 1.00 93.62 88 GLU A CA 1
ATOM 665 C C . GLU A 1 88 ? -6.364 0.512 13.740 1.00 93.62 88 GLU A C 1
ATOM 667 O O . GLU A 1 88 ? -5.721 -0.488 13.426 1.00 93.62 88 GLU A O 1
ATOM 672 N N . ASP A 1 89 ? -7.684 0.468 13.932 1.00 90.69 89 ASP A N 1
ATOM 673 C CA . ASP A 1 89 ? -8.483 -0.755 13.790 1.00 90.69 89 ASP A CA 1
ATOM 674 C C . ASP A 1 89 ? -8.444 -1.294 12.354 1.00 90.69 89 ASP A C 1
ATOM 676 O O . ASP A 1 89 ? -8.264 -2.499 12.151 1.00 90.69 89 ASP A O 1
ATOM 680 N N . ARG A 1 90 ? -8.499 -0.402 11.350 1.00 86.81 90 ARG A N 1
ATOM 681 C CA . ARG A 1 90 ? -8.304 -0.763 9.934 1.00 86.81 90 ARG A CA 1
ATOM 682 C C . ARG A 1 90 ? -6.899 -1.294 9.662 1.00 86.81 90 ARG A C 1
ATOM 684 O O . ARG A 1 90 ? -6.755 -2.270 8.937 1.00 86.81 90 ARG A O 1
ATOM 691 N N . VAL A 1 91 ? -5.867 -0.677 10.245 1.00 89.94 91 VAL A N 1
ATOM 692 C CA . VAL A 1 91 ? -4.472 -1.134 10.095 1.00 89.94 91 VAL A CA 1
ATOM 693 C C . VAL A 1 91 ? -4.266 -2.512 10.727 1.00 89.94 91 VAL A C 1
ATOM 695 O O . VAL A 1 91 ? -3.560 -3.344 10.163 1.00 89.94 91 VAL A O 1
ATOM 698 N N . ARG A 1 92 ? -4.887 -2.768 11.884 1.00 88.44 92 ARG A N 1
ATOM 699 C CA . ARG A 1 92 ? -4.805 -4.053 12.596 1.00 88.44 92 ARG A CA 1
ATOM 700 C C . ARG A 1 92 ? -5.701 -5.141 11.996 1.00 88.44 92 ARG A C 1
ATOM 702 O O . ARG A 1 92 ? -5.529 -6.303 12.351 1.00 88.44 92 ARG A O 1
ATOM 709 N N . GLY A 1 93 ? -6.654 -4.784 11.134 1.00 81.62 93 GLY A N 1
ATOM 710 C CA . GLY A 1 93 ? -7.628 -5.721 10.573 1.00 81.62 93 GLY A CA 1
ATOM 711 C C . GLY A 1 93 ? -8.637 -6.243 11.604 1.00 81.62 93 GLY A C 1
ATOM 712 O O . GLY A 1 93 ? -9.074 -7.390 11.512 1.00 81.62 93 GLY A O 1
ATOM 713 N N . GLN A 1 94 ? -8.975 -5.448 12.625 1.00 73.25 94 GLN A N 1
ATOM 714 C CA . GLN A 1 94 ? -9.948 -5.873 13.634 1.00 73.25 94 GLN A CA 1
ATOM 715 C C . GLN A 1 94 ? -11.368 -5.894 13.050 1.00 73.25 94 GLN A C 1
ATOM 717 O O . GLN A 1 94 ? -11.830 -4.904 12.488 1.00 73.25 94 GLN A O 1
ATOM 722 N N . ASN A 1 95 ? -12.084 -7.009 13.240 1.00 63.06 95 ASN A N 1
ATOM 723 C CA . ASN A 1 95 ? -13.457 -7.227 12.753 1.00 63.06 95 ASN A CA 1
ATOM 724 C C . ASN A 1 95 ? -13.620 -7.124 11.227 1.00 63.06 95 ASN A C 1
ATOM 726 O O . ASN A 1 95 ? -14.708 -6.803 10.739 1.00 63.06 95 ASN A O 1
ATOM 730 N N . THR A 1 96 ? -12.553 -7.406 10.478 1.00 65.75 96 THR A N 1
ATOM 731 C CA . THR A 1 96 ? -12.560 -7.323 9.019 1.00 65.75 96 THR A CA 1
ATOM 732 C C . THR A 1 96 ? -12.686 -8.704 8.388 1.00 65.75 96 THR A C 1
ATOM 734 O O . THR A 1 96 ? -11.881 -9.596 8.653 1.00 65.75 96 THR A O 1
ATOM 737 N N . ARG A 1 97 ? -13.682 -8.891 7.518 1.00 71.69 97 ARG A N 1
ATOM 738 C CA . ARG A 1 97 ? -13.780 -10.069 6.648 1.00 71.69 97 ARG A CA 1
ATOM 739 C C . ARG A 1 97 ? -13.086 -9.757 5.328 1.00 71.69 97 ARG A C 1
ATOM 741 O O . ARG A 1 97 ? -13.436 -8.795 4.649 1.00 71.69 97 ARG A O 1
ATOM 748 N N . THR A 1 98 ? -12.080 -10.552 4.988 1.00 69.00 98 THR A N 1
ATOM 749 C CA . THR A 1 98 ? -11.322 -10.425 3.740 1.00 69.00 98 THR A CA 1
ATOM 750 C C . THR A 1 98 ? -11.913 -11.366 2.698 1.00 69.00 98 THR A C 1
ATOM 752 O O . THR A 1 98 ? -11.913 -12.577 2.911 1.00 69.00 98 THR A O 1
ATOM 755 N N . GLU A 1 99 ? -12.402 -10.837 1.577 1.00 70.81 99 GLU A N 1
ATOM 756 C CA . GLU A 1 99 ? -12.974 -11.654 0.501 1.00 70.81 99 GLU A CA 1
ATOM 757 C C . GLU A 1 99 ? -12.370 -11.315 -0.858 1.00 70.81 99 GLU A C 1
ATOM 759 O O . GLU A 1 99 ? -12.401 -10.171 -1.294 1.00 70.81 99 GLU A O 1
ATOM 764 N N . GLY A 1 100 ? -11.883 -12.341 -1.557 1.00 63.66 100 GLY A N 1
ATOM 765 C CA . GLY A 1 100 ? -11.594 -12.292 -2.989 1.00 63.66 100 GLY A CA 1
ATOM 766 C C . GLY A 1 100 ? -10.613 -11.211 -3.458 1.00 63.66 100 GLY A C 1
ATOM 767 O O . GLY A 1 100 ? -9.919 -10.546 -2.687 1.00 63.66 100 GLY A O 1
ATOM 768 N N . SER A 1 101 ? -10.557 -11.072 -4.782 1.00 72.62 101 SER A N 1
ATOM 769 C CA . SER A 1 101 ? -9.897 -9.966 -5.464 1.00 72.62 101 SER A CA 1
ATOM 770 C C . SER A 1 101 ? -10.947 -9.169 -6.228 1.00 72.62 101 SER A C 1
ATOM 772 O O . SER A 1 101 ? -11.824 -9.752 -6.866 1.00 72.62 101 SER A O 1
ATOM 774 N N . VAL A 1 102 ? -10.900 -7.842 -6.121 1.00 78.38 102 VAL A N 1
ATOM 775 C CA . VAL A 1 102 ? -11.836 -6.963 -6.835 1.00 78.38 102 VAL A CA 1
ATOM 776 C C . VAL A 1 102 ? -11.539 -6.960 -8.338 1.00 78.38 102 VAL A C 1
ATOM 778 O O . VAL A 1 102 ? -10.387 -7.095 -8.752 1.00 78.38 102 VAL A O 1
ATOM 781 N N . LEU A 1 103 ? -12.580 -6.785 -9.161 1.00 61.78 103 LEU A N 1
ATOM 782 C CA . LEU A 1 103 ? -12.454 -6.518 -10.600 1.00 61.78 103 LEU A CA 1
ATOM 783 C C . LEU A 1 103 ? -11.652 -5.216 -10.783 1.00 61.78 103 LEU A C 1
ATOM 785 O O . LEU A 1 103 ? -12.194 -4.130 -10.611 1.00 61.78 103 LEU A O 1
ATOM 789 N N . GLY A 1 104 ? -10.349 -5.338 -11.050 1.00 69.44 104 GLY A N 1
ATOM 790 C CA . GLY A 1 104 ? -9.391 -4.221 -11.071 1.00 69.44 104 GLY A CA 1
ATOM 791 C C . GLY A 1 104 ? -8.136 -4.437 -10.212 1.00 69.44 104 GLY A C 1
ATOM 792 O O . GLY A 1 104 ? -7.184 -3.674 -10.335 1.00 69.44 104 GLY A O 1
ATOM 793 N N . GLY A 1 105 ? -8.100 -5.499 -9.400 1.00 71.12 105 GLY A N 1
ATOM 794 C CA . GLY A 1 105 ? -6.970 -5.847 -8.539 1.00 71.12 105 GLY A CA 1
ATOM 795 C C . GLY A 1 105 ? -7.067 -5.239 -7.138 1.00 71.12 105 GLY A C 1
ATOM 796 O O . GLY A 1 105 ? -7.620 -4.163 -6.931 1.00 71.12 105 GLY A O 1
ATOM 797 N N . GLY A 1 106 ? -6.536 -5.958 -6.150 1.00 73.38 106 GLY A N 1
ATOM 798 C CA . GLY A 1 106 ? -6.639 -5.610 -4.730 1.00 73.38 106 GLY A CA 1
ATOM 799 C C . GLY A 1 106 ? -7.470 -6.616 -3.939 1.00 73.38 106 GLY A C 1
ATOM 800 O O . GLY A 1 106 ? -7.903 -7.634 -4.480 1.00 73.38 106 GLY A O 1
ATOM 801 N N . ILE A 1 107 ? -7.658 -6.334 -2.650 1.00 77.06 107 ILE A N 1
ATOM 802 C CA . ILE A 1 107 ? -8.332 -7.200 -1.677 1.00 77.06 107 ILE A CA 1
ATOM 803 C C . ILE A 1 107 ? -9.545 -6.450 -1.127 1.00 77.06 107 ILE A C 1
ATOM 805 O O . ILE A 1 107 ? -9.394 -5.325 -0.645 1.00 77.06 107 ILE A O 1
ATOM 809 N N . PHE A 1 108 ? -10.730 -7.064 -1.170 1.00 78.00 108 PHE A N 1
ATOM 810 C CA . PHE A 1 108 ? -11.914 -6.484 -0.539 1.00 78.00 108 PHE A CA 1
ATOM 811 C C . PHE A 1 108 ? -11.926 -6.795 0.961 1.00 78.00 108 PHE A C 1
ATOM 813 O O . PHE A 1 108 ? -11.683 -7.928 1.385 1.00 78.00 108 PHE A O 1
ATOM 820 N N . GLN A 1 109 ? -12.195 -5.767 1.763 1.00 80.88 109 GLN A N 1
ATOM 821 C CA . GLN A 1 109 ? -12.226 -5.836 3.219 1.00 80.88 109 GLN A CA 1
ATOM 822 C C . GLN A 1 109 ? -13.527 -5.216 3.732 1.00 80.88 109 GLN A C 1
ATOM 824 O O . GLN A 1 109 ? -13.758 -4.022 3.550 1.00 80.88 109 GLN A O 1
ATOM 829 N N . GLU A 1 110 ? -14.369 -6.023 4.377 1.00 80.88 110 GLU A N 1
ATOM 830 C CA . GLU A 1 110 ? -15.627 -5.574 4.979 1.00 80.88 110 GLU A CA 1
ATOM 831 C C . GLU A 1 110 ? -1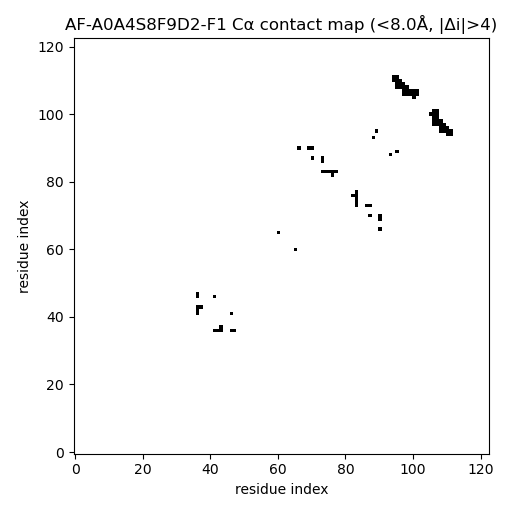5.478 -5.451 6.500 1.00 80.88 110 GLU A C 1
ATOM 833 O O . GLU A 1 110 ? -15.166 -6.435 7.171 1.00 80.88 110 GLU A O 1
ATOM 838 N N . GLN A 1 111 ? -15.730 -4.258 7.048 1.00 79.81 111 GLN A N 1
ATOM 839 C CA . GLN A 1 111 ? -15.824 -4.019 8.491 1.00 79.81 111 GLN A CA 1
ATOM 840 C C . GLN A 1 111 ? -17.301 -3.971 8.897 1.00 79.81 111 GLN A C 1
ATOM 842 O O . GLN A 1 111 ? -18.041 -3.093 8.452 1.00 79.81 111 GLN A O 1
ATOM 847 N N . ARG A 1 112 ? -17.735 -4.894 9.762 1.00 78.00 112 ARG A N 1
ATOM 848 C CA . ARG A 1 112 ? -19.116 -4.934 10.264 1.00 78.00 112 ARG A CA 1
ATOM 849 C C . ARG A 1 112 ? -19.183 -4.394 11.691 1.00 78.00 112 ARG A C 1
ATOM 851 O O . ARG A 1 112 ? -18.613 -4.984 12.604 1.00 78.00 112 ARG A O 1
ATOM 858 N N . THR A 1 113 ? -19.947 -3.323 11.889 1.00 75.38 113 THR A N 1
ATOM 859 C CA . THR A 1 113 ? -20.217 -2.746 13.216 1.00 75.38 113 THR A CA 1
ATOM 860 C C . THR A 1 113 ? -21.666 -3.016 13.605 1.00 75.38 113 THR A C 1
ATOM 862 O O . THR A 1 113 ? -22.583 -2.646 12.874 1.00 75.38 113 THR A O 1
ATOM 865 N N . THR A 1 114 ? -21.889 -3.660 14.752 1.00 77.56 114 THR A N 1
ATOM 866 C CA . THR A 1 114 ? -23.242 -3.865 15.294 1.00 77.56 114 THR A CA 1
ATOM 867 C C . THR A 1 114 ? -23.551 -2.731 16.263 1.00 77.56 114 THR A C 1
ATOM 869 O O . THR A 1 114 ? -22.897 -2.616 17.296 1.00 77.56 114 THR A O 1
ATOM 872 N N . VAL A 1 115 ? -24.532 -1.891 15.936 1.00 78.94 115 VAL A N 1
ATOM 873 C CA . VAL A 1 115 ? -25.009 -0.828 16.830 1.00 78.94 115 VAL A CA 1
ATOM 874 C C . 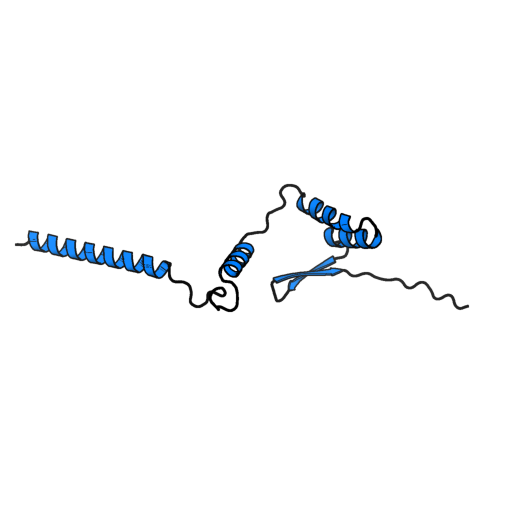VAL A 1 115 ? -26.195 -1.374 17.619 1.00 78.94 115 VAL A C 1
ATOM 876 O O . VAL A 1 115 ? -27.192 -1.783 17.028 1.00 78.94 115 VAL A O 1
ATOM 879 N N . ILE A 1 116 ? -26.084 -1.414 18.947 1.00 79.38 116 ILE A N 1
ATOM 880 C CA . ILE A 1 116 ? -27.212 -1.733 19.829 1.00 79.38 116 ILE A CA 1
ATOM 881 C C . ILE A 1 116 ? -27.917 -0.408 20.124 1.00 79.38 116 ILE A C 1
ATOM 883 O O . ILE A 1 116 ? -27.330 0.464 20.765 1.00 79.38 116 ILE A O 1
ATOM 887 N N . GLU A 1 117 ? -29.148 -0.231 19.638 1.00 80.00 117 GLU A N 1
ATOM 888 C CA . GLU A 1 117 ? -29.955 0.926 20.039 1.00 80.00 117 GLU A CA 1
ATOM 889 C C . GLU A 1 117 ? -30.272 0.847 21.543 1.00 80.00 117 GLU A C 1
ATOM 891 O O . GLU A 1 117 ? -30.635 -0.227 22.038 1.00 80.00 117 GLU A O 1
ATOM 896 N N . PRO A 1 118 ? -30.163 1.961 22.290 1.00 77.62 118 PRO A N 1
ATOM 897 C CA . PRO A 1 118 ? -30.609 1.991 23.673 1.00 77.62 118 PRO A CA 1
ATOM 898 C C . PRO A 1 118 ? -32.122 1.760 23.737 1.00 77.62 118 PRO A C 1
ATOM 900 O O . PRO A 1 118 ? -32.881 2.250 22.899 1.00 77.62 118 PRO A O 1
ATOM 903 N N . ALA A 1 119 ? -32.568 1.016 24.752 1.00 77.25 119 ALA A N 1
ATOM 904 C CA . ALA A 1 119 ? -33.985 0.764 24.972 1.00 77.25 119 ALA A CA 1
ATOM 905 C C . ALA A 1 119 ? -34.742 2.097 25.071 1.00 77.25 119 ALA A C 1
ATOM 907 O O . ALA A 1 119 ? -34.426 2.942 25.909 1.00 77.25 119 ALA A O 1
ATOM 908 N N . ARG A 1 120 ? -35.740 2.281 24.201 1.00 77.81 120 ARG A N 1
ATOM 909 C CA . ARG A 1 120 ? -36.609 3.457 24.204 1.00 77.81 120 ARG A CA 1
ATOM 910 C C . ARG A 1 120 ? -37.396 3.473 25.513 1.00 77.81 120 ARG A C 1
ATOM 912 O O . ARG A 1 120 ? -38.349 2.713 25.673 1.00 77.81 120 ARG A O 1
ATOM 919 N N . THR A 1 121 ? -36.997 4.318 26.455 1.00 71.38 121 THR A N 1
ATOM 920 C CA . THR A 1 121 ? -37.787 4.594 27.654 1.00 71.38 121 THR A CA 1
ATOM 921 C C . THR A 1 121 ? -39.058 5.317 27.213 1.00 71.38 121 THR A C 1
ATOM 923 O O . THR A 1 121 ? -38.994 6.437 26.712 1.00 71.38 121 THR A O 1
ATOM 926 N N . LEU A 1 122 ? -40.209 4.654 27.338 1.00 69.06 122 LEU A N 1
ATOM 927 C CA . LEU A 1 122 ? -41.515 5.300 27.206 1.00 69.06 122 LEU A CA 1
ATOM 928 C C . LEU A 1 122 ? -41.651 6.294 28.370 1.00 69.06 122 LEU A C 1
ATOM 930 O O . LEU A 1 122 ? -41.610 5.873 29.527 1.00 69.06 122 LEU A O 1
ATOM 934 N N . GLN A 1 123 ? -41.730 7.589 28.055 1.00 59.62 123 GLN A N 1
ATOM 935 C CA . GLN A 1 123 ? -42.123 8.652 28.987 1.00 59.62 123 GLN A CA 1
ATOM 936 C C . GLN A 1 123 ? -43.616 8.925 28.853 1.00 59.62 123 GLN A C 1
ATOM 938 O O . GLN A 1 123 ? -44.102 8.911 27.697 1.00 59.62 123 GLN A O 1
#

Foldseek 3Di:
DVVVVVVVVVVVVVVVVVVVVVVVVVVVPDPDPPDPLPPPPDPSVVVVVVVVVVVDDDDDPPDCVVLVVQLVVLCVCVVPVVSSVVSNCVSVLPQWDWDDADPVGDIDIDHDDDDDDPPPPDD

Solvent-accessible surface area (backbone atoms only — not comparable to full-atom values): 7788 Å² total; per-residue (Å²): 121,69,69,62,56,53,53,55,50,52,53,51,52,52,52,52,51,55,53,55,54,52,56,54,59,54,62,76,69,56,78,62,96,80,46,82,50,71,73,75,84,59,62,44,70,59,42,52,51,53,53,53,55,69,72,48,75,77,82,76,68,91,74,59,53,58,61,53,52,55,49,56,65,32,55,84,31,72,92,35,68,67,61,23,49,58,44,42,36,61,73,70,51,63,67,48,51,77,51,76,65,46,98,88,65,61,72,42,70,48,73,76,81,86,82,80,78,76,83,81,78,86,128

Sequence (123 aa):
MQSISHYVTMARQAALALLSACLCAAYAQSPSANDPCLDGLQDRVACEREREATQRQAPTDPSQQFGQNALRRCEVHINNPEARQACEDRVRGQNTRTEGSVLGGGIFQEQRTTVIEPARTLQ

Mean predicted aligned error: 15.98 Å

Radius of gyration: 31.7 Å; Cα contacts (8 Å, |Δi|>4): 45; chains: 1; bounding box: 83×46×88 Å